Protein AF-A0A7S0L140-F1 (afdb_monomer)

Organism: NCBI:txid221442

InterPro domains:
  IPR029044 Nucleotide-diphospho-sugar transferases [G3DSA:3.90.550.10] (44-143)
  IPR029044 Nucleotide-diphospho-sugar transferases [SSF53448] (50-143)

Radius of gyration: 15.19 Å; Cα contacts (8 Å, |Δi|>4): 231; chains: 1; bounding box: 34×35×46 Å

Solvent-accessible surface area (backbone atoms only — not comparable to full-atom values): 8045 Å² total; per-residue (Å²): 80,46,64,56,42,53,58,40,43,70,76,42,58,77,70,26,46,54,49,62,82,42,80,97,47,76,72,48,50,39,33,43,34,31,62,52,58,82,50,71,84,62,73,102,66,67,60,46,58,67,52,48,51,51,23,39,41,53,30,27,46,55,45,62,77,71,52,62,88,61,50,42,39,37,36,26,29,30,54,94,62,84,74,57,72,70,55,53,51,54,38,41,74,30,58,34,44,67,27,34,20,34,69,55,78,59,55,80,89,67,44,60,96,52,74,82,51,62,57,56,46,38,56,54,23,63,73,32,55,61,56,32,82,42,76,46,82,45,64,32,86,48,125

Mean predicted aligned error: 6.0 Å

Secondary structure (DSSP, 8-state):
-HHHHHHHHHTS-GGG--B---TTPPP-SEEEEEEE------SS----HHHHHHHHHHHHHHHHHHS-TTSEEEEEEETT----HHHHHHHHHTT-EEEEE------TTTS-SSGGGHHHHHHHGGGG-TTSSEEEE--TT--

Sequence (143 aa):
WCERVAEARRRVPAGLRVSVPCEGLGPSDVAVVAVLTEALQRSRISSTLSDYVRGAMALGGSLQLHLPSHVHRLLLLRDGLEIAPNERLRLTTVGWRLGTAPDIRLKRHL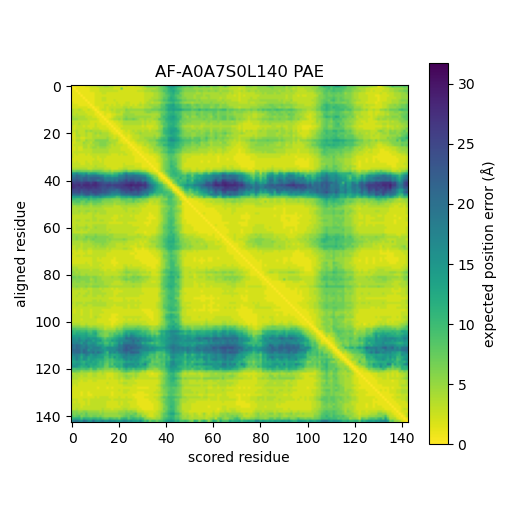VPRFPRFRNTFCKLAVQGLVEYARVLLMDADTI

Structure (mmCIF, N/CA/C/O backbone):
data_AF-A0A7S0L140-F1
#
_entry.id   AF-A0A7S0L140-F1
#
loop_
_atom_site.group_PDB
_atom_site.id
_atom_site.type_symbol
_atom_site.label_atom_id
_atom_site.label_alt_id
_atom_site.label_comp_id
_atom_site.label_asym_id
_atom_site.label_entity_id
_atom_site.label_seq_id
_atom_site.pdbx_PDB_ins_code
_atom_site.Cartn_x
_atom_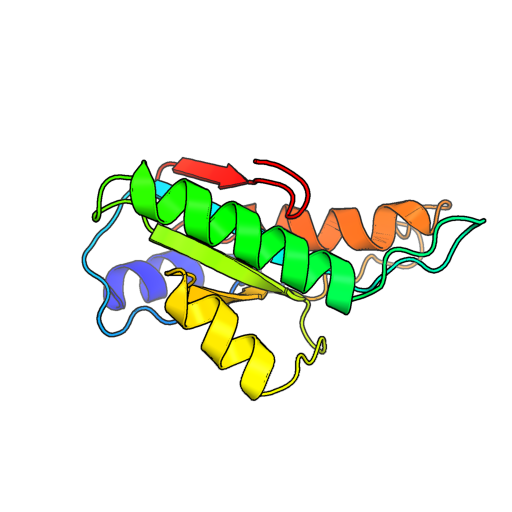site.Cartn_y
_atom_site.Cartn_z
_atom_site.occupancy
_atom_site.B_iso_or_equiv
_atom_site.auth_seq_id
_atom_site.auth_comp_id
_atom_site.auth_asym_id
_atom_site.auth_atom_id
_atom_site.pdbx_PDB_model_num
ATOM 1 N N . TRP A 1 1 ? 1.623 -1.537 18.976 1.00 89.75 1 TRP A N 1
ATOM 2 C CA . TRP A 1 1 ? 1.518 -1.890 17.542 1.00 89.75 1 TRP A CA 1
ATOM 3 C C . TRP A 1 1 ? 2.891 -2.088 16.909 1.00 89.75 1 TRP A C 1
ATOM 5 O O . TRP A 1 1 ? 3.152 -3.189 16.447 1.00 89.75 1 TRP A O 1
ATOM 15 N N . CYS A 1 2 ? 3.788 -1.096 16.948 1.00 92.69 2 CYS A N 1
ATOM 16 C CA . CYS A 1 2 ? 5.140 -1.206 16.380 1.00 92.69 2 CYS A CA 1
ATOM 17 C C . CYS A 1 2 ? 5.925 -2.464 16.777 1.00 92.69 2 CYS A C 1
ATOM 19 O O . CYS A 1 2 ? 6.535 -3.087 15.917 1.00 92.69 2 CYS A O 1
ATOM 21 N N . GLU A 1 3 ? 5.863 -2.888 18.040 1.00 92.50 3 GLU A N 1
ATOM 22 C CA . GLU A 1 3 ? 6.517 -4.127 18.489 1.00 92.50 3 GLU A CA 1
ATOM 23 C C . GLU A 1 3 ? 5.969 -5.377 17.784 1.00 92.50 3 GLU A C 1
ATOM 25 O O . GLU A 1 3 ? 6.752 -6.185 17.290 1.00 92.50 3 GLU A O 1
ATOM 30 N N . ARG A 1 4 ? 4.638 -5.497 17.639 1.00 91.25 4 ARG A N 1
ATOM 31 C CA . ARG A 1 4 ? 3.981 -6.572 16.868 1.00 91.25 4 ARG A CA 1
ATOM 32 C C . ARG A 1 4 ? 4.440 -6.556 15.414 1.00 91.25 4 ARG A C 1
ATOM 34 O O . ARG A 1 4 ? 4.764 -7.607 14.872 1.00 91.25 4 ARG A O 1
ATOM 41 N N . VAL A 1 5 ? 4.494 -5.376 14.793 1.00 92.19 5 VAL A N 1
ATOM 42 C CA . VAL A 1 5 ? 4.979 -5.221 13.411 1.00 92.19 5 VAL A CA 1
ATOM 43 C C . VAL A 1 5 ? 6.431 -5.684 13.298 1.00 92.19 5 VAL A C 1
ATOM 45 O O . VAL A 1 5 ? 6.758 -6.485 12.424 1.00 92.19 5 VAL A O 1
ATOM 48 N N . ALA A 1 6 ? 7.299 -5.218 14.198 1.00 91.06 6 ALA A N 1
ATOM 49 C CA . ALA A 1 6 ? 8.710 -5.580 14.215 1.00 91.06 6 ALA A CA 1
ATOM 50 C C . ALA A 1 6 ? 8.898 -7.090 14.411 1.00 91.06 6 ALA A C 1
ATOM 52 O O . ALA A 1 6 ? 9.657 -7.721 13.675 1.00 91.06 6 ALA A O 1
ATOM 53 N N . GLU A 1 7 ? 8.182 -7.698 15.358 1.00 92.31 7 GLU A N 1
ATOM 54 C CA . GLU A 1 7 ? 8.256 -9.135 15.593 1.00 92.31 7 GLU A CA 1
ATOM 55 C C . GLU A 1 7 ? 7.771 -9.946 14.392 1.00 92.31 7 GLU A C 1
ATOM 57 O O . GLU A 1 7 ? 8.481 -10.854 13.949 1.00 92.31 7 GLU A O 1
ATOM 62 N N . ALA A 1 8 ? 6.600 -9.610 13.851 1.00 91.12 8 ALA A N 1
ATOM 63 C CA . ALA A 1 8 ? 6.006 -10.336 12.740 1.00 91.12 8 ALA A CA 1
ATOM 64 C C . ALA A 1 8 ? 6.917 -10.267 11.499 1.00 91.12 8 ALA A C 1
ATOM 66 O O . ALA A 1 8 ? 7.241 -11.292 10.895 1.00 91.12 8 ALA A O 1
ATOM 67 N N . ARG A 1 9 ? 7.452 -9.079 11.185 1.00 88.06 9 ARG A N 1
ATOM 68 C CA . ARG A 1 9 ? 8.320 -8.865 10.017 1.00 88.06 9 ARG A CA 1
ATOM 69 C C . ARG A 1 9 ? 9.726 -9.455 10.154 1.00 88.06 9 ARG A C 1
ATOM 71 O O . ARG A 1 9 ? 10.345 -9.746 9.130 1.00 88.06 9 ARG A O 1
ATOM 78 N N . ARG A 1 10 ? 10.235 -9.718 11.370 1.00 88.31 10 ARG A N 1
ATOM 79 C CA . ARG A 1 10 ? 11.521 -10.436 11.562 1.00 88.31 10 ARG A CA 1
ATOM 80 C C . ARG A 1 10 ? 11.514 -11.828 10.928 1.00 88.31 10 ARG A C 1
ATOM 82 O O . ARG A 1 10 ? 12.559 -12.297 10.484 1.00 88.31 10 ARG A O 1
ATOM 89 N N . ARG A 1 11 ? 10.343 -12.467 10.864 1.00 87.88 11 ARG A N 1
ATOM 90 C CA . ARG A 1 11 ? 10.161 -13.820 10.318 1.00 87.88 11 ARG A CA 1
ATOM 91 C C . ARG A 1 11 ? 9.950 -13.825 8.796 1.00 87.88 11 ARG A C 1
ATOM 93 O O . ARG A 1 11 ? 9.926 -14.892 8.190 1.00 87.88 11 ARG A O 1
ATOM 100 N N . VAL A 1 12 ? 9.823 -12.651 8.169 1.00 89.75 12 VAL A N 1
ATOM 101 C CA . VAL A 1 12 ? 9.563 -12.513 6.730 1.00 89.75 12 VAL A CA 1
ATOM 102 C C . VAL A 1 12 ? 10.879 -12.566 5.937 1.00 89.75 12 VAL A C 1
ATOM 104 O O . VAL A 1 12 ? 11.828 -11.831 6.261 1.00 89.75 12 VAL A O 1
ATOM 107 N N . PRO A 1 13 ? 10.958 -13.392 4.872 1.00 87.50 13 PRO A N 1
ATOM 108 C CA . PRO A 1 13 ? 12.104 -13.418 3.967 1.00 87.50 13 PRO A CA 1
ATOM 109 C C . PRO A 1 13 ? 12.411 -12.031 3.399 1.00 87.50 13 PRO A C 1
ATOM 111 O O . PRO A 1 13 ? 11.497 -11.280 3.069 1.00 87.50 13 PRO A O 1
ATOM 114 N N . ALA A 1 14 ? 13.694 -11.700 3.222 1.00 82.62 14 ALA A N 1
ATOM 115 C CA . ALA A 1 14 ? 14.123 -10.364 2.790 1.00 82.62 14 ALA A CA 1
ATOM 116 C C . ALA A 1 14 ? 13.409 -9.865 1.518 1.00 82.62 14 ALA A C 1
ATOM 118 O O . ALA A 1 14 ? 13.019 -8.704 1.457 1.00 82.62 14 ALA A O 1
ATOM 119 N N . GLY A 1 15 ? 13.160 -10.754 0.549 1.00 82.38 15 GLY A N 1
ATOM 120 C CA . GLY A 1 15 ? 12.474 -10.423 -0.707 1.00 82.38 15 GLY A CA 1
ATOM 121 C C . GLY A 1 15 ? 10.987 -10.068 -0.579 1.00 82.38 15 GLY A C 1
ATOM 122 O O . GLY A 1 15 ? 10.395 -9.648 -1.563 1.00 82.38 15 GLY A O 1
ATOM 123 N N . LEU A 1 16 ? 10.384 -10.226 0.602 1.00 87.38 16 LEU A N 1
ATOM 124 C CA . LEU A 1 16 ? 8.990 -9.866 0.887 1.00 87.38 16 LEU A CA 1
ATOM 125 C C . LEU A 1 16 ? 8.872 -8.786 1.971 1.00 87.38 16 LEU A C 1
ATOM 127 O O . LEU A 1 16 ? 7.767 -8.438 2.367 1.00 87.38 16 LEU A O 1
ATOM 131 N N . ARG A 1 17 ? 9.985 -8.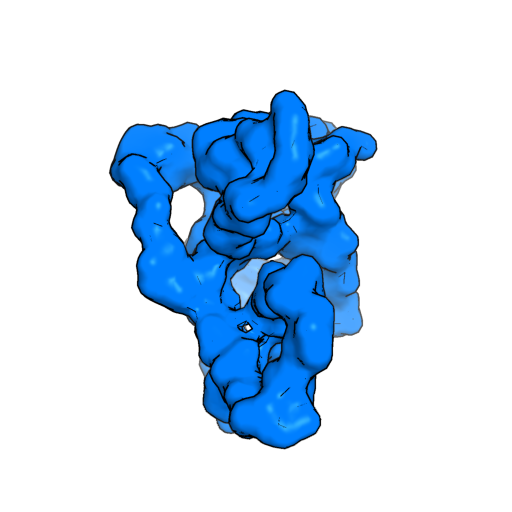248 2.485 1.00 89.94 17 ARG A N 1
ATOM 132 C CA . ARG A 1 17 ? 9.940 -7.274 3.581 1.00 89.94 17 ARG A CA 1
ATOM 133 C C . ARG A 1 17 ? 9.389 -5.939 3.106 1.00 89.94 17 ARG A C 1
ATOM 135 O O . ARG A 1 17 ? 10.077 -5.181 2.431 1.00 89.94 17 ARG A O 1
ATOM 142 N N . VAL A 1 18 ? 8.165 -5.647 3.521 1.00 91.50 18 VAL A N 1
ATOM 143 C CA . VAL A 1 18 ? 7.522 -4.349 3.335 1.00 91.50 18 VAL A CA 1
ATOM 144 C C . VAL A 1 18 ? 7.924 -3.403 4.470 1.00 91.50 18 VAL A C 1
ATOM 146 O O . VAL A 1 18 ? 7.983 -3.799 5.636 1.00 91.50 18 VAL A O 1
ATOM 149 N N . SER A 1 19 ? 8.180 -2.141 4.129 1.00 91.38 19 SER A N 1
ATOM 150 C CA . SER A 1 19 ? 8.421 -1.064 5.091 1.00 91.38 19 SER A CA 1
ATOM 151 C C . SER A 1 19 ? 7.223 -0.124 5.116 1.00 91.38 19 SER A C 1
ATOM 153 O O . SER A 1 19 ? 6.911 0.505 4.118 1.00 91.38 19 SER A O 1
ATOM 155 N N . VAL A 1 20 ? 6.525 -0.030 6.240 1.00 89.69 20 VAL A N 1
ATOM 156 C CA . VAL A 1 20 ? 5.389 0.886 6.452 1.00 89.69 20 VAL A CA 1
ATOM 157 C C . VAL A 1 20 ? 5.529 1.427 7.872 1.00 89.69 20 VAL A C 1
ATOM 159 O O . VAL A 1 20 ? 5.838 0.614 8.755 1.00 89.69 20 VAL A O 1
ATOM 162 N N . PRO A 1 21 ? 5.302 2.735 8.100 1.00 87.56 21 PRO A N 1
ATOM 163 C CA . PRO A 1 21 ? 5.350 3.326 9.431 1.00 87.56 21 PRO A CA 1
ATOM 164 C C . PRO A 1 21 ? 4.302 2.683 10.338 1.00 87.56 21 PRO A C 1
ATOM 166 O O . PRO A 1 21 ? 3.162 2.450 9.934 1.00 87.56 21 PRO A O 1
ATOM 169 N N . CYS A 1 22 ? 4.699 2.388 11.567 1.00 90.44 22 CYS A N 1
ATOM 170 C CA . CYS A 1 22 ? 3.813 1.850 12.597 1.00 90.44 22 CYS A CA 1
ATOM 171 C C . CYS A 1 22 ? 3.497 2.905 13.669 1.00 90.44 22 CYS A C 1
ATOM 173 O O . CYS A 1 22 ? 2.570 2.735 14.461 1.00 90.44 22 CYS A O 1
ATOM 175 N N . GLU A 1 23 ? 4.264 3.991 13.703 1.00 89.31 23 GLU A N 1
ATOM 176 C CA . GLU A 1 23 ? 4.142 5.089 14.643 1.00 89.31 23 GLU A CA 1
ATOM 177 C C . GLU A 1 23 ? 2.817 5.826 14.428 1.00 89.31 23 GLU A C 1
ATOM 179 O O . GLU A 1 23 ? 2.412 6.118 13.301 1.00 89.31 23 GLU A O 1
ATOM 184 N N . GLY A 1 24 ? 2.110 6.111 15.522 1.00 84.75 24 GLY A N 1
ATOM 185 C CA . GLY A 1 24 ? 0.802 6.768 15.466 1.00 84.75 24 GLY A CA 1
ATOM 186 C C . GLY A 1 24 ? -0.333 5.898 14.909 1.00 84.75 24 GLY A C 1
ATOM 187 O O . GLY A 1 24 ? -1.433 6.410 14.711 1.00 84.75 24 GLY A O 1
ATOM 188 N N . LEU A 1 25 ? -0.098 4.601 14.667 1.00 87.31 25 LEU A N 1
ATOM 189 C CA . LEU A 1 25 ? -1.145 3.641 14.317 1.00 87.31 25 LEU A CA 1
ATOM 190 C C . LEU A 1 25 ? -1.575 2.823 15.537 1.00 87.31 25 LEU A C 1
ATOM 192 O O . LEU A 1 25 ? -0.750 2.284 16.283 1.00 87.31 25 LEU A O 1
ATOM 196 N N . GLY A 1 26 ? -2.892 2.703 15.706 1.00 90.56 26 GLY A N 1
ATOM 197 C CA . GLY A 1 26 ? -3.480 1.727 16.613 1.00 90.56 26 GLY A CA 1
ATOM 198 C C . GLY A 1 26 ? -3.273 0.295 16.100 1.00 90.56 26 GLY A C 1
ATOM 199 O O . GLY A 1 26 ? -2.907 0.091 14.942 1.00 90.56 26 GLY A O 1
ATOM 200 N N . PRO A 1 27 ? -3.476 -0.725 16.946 1.00 92.56 27 PRO A N 1
ATOM 201 C CA . PRO A 1 27 ? -3.509 -2.103 16.483 1.00 92.56 27 PRO A CA 1
ATOM 202 C C . PRO A 1 27 ? -4.619 -2.327 15.452 1.00 92.56 27 PRO A C 1
ATOM 204 O O . PRO A 1 27 ? -5.733 -1.836 15.623 1.00 92.56 27 PRO A O 1
ATOM 207 N N . SER A 1 28 ? -4.321 -3.111 14.418 1.00 94.44 28 SER A N 1
ATOM 208 C CA . SER A 1 28 ? -5.311 -3.555 13.441 1.00 94.44 28 SER A CA 1
ATOM 209 C C . SER A 1 28 ? -4.995 -4.958 12.944 1.00 94.44 28 SER A C 1
ATOM 211 O O . SER A 1 28 ? -3.834 -5.322 12.765 1.00 94.44 28 SER A O 1
ATOM 213 N N . ASP A 1 29 ? -6.040 -5.738 12.690 1.00 95.00 29 ASP A N 1
ATOM 214 C CA . ASP A 1 29 ? -5.923 -7.067 12.094 1.00 95.00 29 ASP A CA 1
ATOM 215 C C . ASP A 1 29 ? -6.194 -7.059 10.584 1.00 95.00 29 ASP A C 1
ATOM 217 O O . ASP A 1 29 ? -5.994 -8.083 9.929 1.00 95.00 29 ASP A O 1
ATOM 221 N N . VAL A 1 30 ? -6.630 -5.925 10.019 1.00 96.31 30 VAL A N 1
ATOM 222 C CA . VAL A 1 30 ? -7.033 -5.821 8.612 1.00 96.31 30 VAL A CA 1
ATOM 223 C C . VAL A 1 30 ? -6.417 -4.596 7.944 1.00 96.31 30 VAL A C 1
ATOM 225 O O . VAL A 1 30 ? -6.474 -3.485 8.472 1.00 96.31 30 VAL A O 1
ATOM 228 N N . ALA A 1 31 ? -5.887 -4.790 6.738 1.00 96.50 31 ALA A N 1
ATOM 229 C CA . ALA A 1 31 ? -5.438 -3.699 5.883 1.00 96.50 31 ALA A CA 1
ATOM 230 C C . ALA A 1 31 ? -6.054 -3.772 4.482 1.00 96.50 31 ALA A C 1
ATOM 232 O O . ALA A 1 31 ? -6.172 -4.848 3.896 1.00 96.50 31 ALA A O 1
ATOM 233 N N . VAL A 1 32 ? -6.380 -2.606 3.929 1.00 96.50 32 VAL A N 1
ATOM 234 C CA . VAL A 1 32 ? -6.565 -2.405 2.490 1.00 96.50 32 VAL A CA 1
ATOM 235 C C . VAL A 1 32 ? -5.276 -1.826 1.935 1.00 96.50 32 VAL A C 1
ATOM 23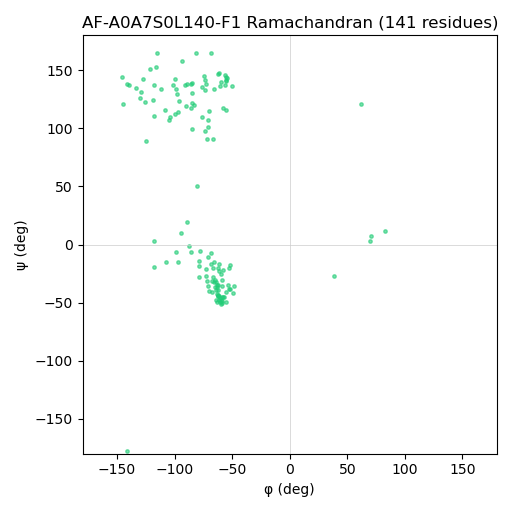7 O O . VAL A 1 32 ? -4.727 -0.867 2.481 1.00 96.50 32 VAL A O 1
ATOM 240 N N . VAL A 1 33 ? -4.775 -2.429 0.866 1.00 96.00 33 VAL A N 1
ATOM 241 C CA . VAL A 1 33 ? -3.453 -2.144 0.324 1.00 96.00 33 VAL A CA 1
ATOM 242 C C . VAL A 1 33 ? -3.567 -1.877 -1.161 1.00 96.00 33 VAL A C 1
ATOM 244 O O . VAL A 1 33 ? -4.145 -2.674 -1.889 1.00 96.00 33 VAL A O 1
ATOM 247 N N . ALA A 1 34 ? -2.961 -0.788 -1.612 1.00 94.12 34 ALA A N 1
ATOM 248 C CA . ALA A 1 34 ? -2.692 -0.539 -3.019 1.00 94.12 34 ALA A CA 1
ATOM 249 C C . ALA A 1 34 ? -1.178 -0.481 -3.244 1.00 94.12 34 ALA A C 1
ATOM 251 O O . ALA A 1 34 ? -0.413 -0.143 -2.337 1.00 94.12 34 ALA A O 1
ATOM 252 N N . VAL A 1 35 ? -0.729 -0.822 -4.452 1.00 91.25 35 VAL A N 1
ATOM 253 C CA . VAL A 1 35 ? 0.700 -0.834 -4.799 1.00 91.25 35 VAL A CA 1
ATOM 254 C C . VAL A 1 35 ? 0.941 0.011 -6.041 1.00 91.25 35 VAL A C 1
ATOM 256 O O . VAL A 1 35 ? 0.379 -0.261 -7.102 1.00 91.25 35 VAL A O 1
ATOM 259 N N . LEU A 1 36 ? 1.811 1.011 -5.914 1.00 88.06 36 LEU A N 1
ATOM 260 C CA . LEU A 1 36 ? 2.307 1.808 -7.026 1.00 88.06 36 LEU A CA 1
ATOM 261 C C . LEU A 1 36 ? 3.565 1.159 -7.597 1.00 88.06 36 LEU A C 1
ATOM 263 O O . LEU A 1 36 ? 4.587 1.009 -6.921 1.00 88.06 36 LEU A O 1
ATOM 267 N N . THR A 1 37 ? 3.486 0.791 -8.869 1.00 79.69 37 THR A N 1
ATOM 268 C CA . THR A 1 37 ? 4.607 0.265 -9.649 1.00 79.69 37 THR A CA 1
ATOM 269 C C . THR A 1 37 ? 4.955 1.230 -10.775 1.00 79.69 37 THR A C 1
ATOM 271 O O . THR A 1 37 ? 4.155 2.097 -11.120 1.00 79.69 37 THR A O 1
ATOM 274 N N . GLU A 1 38 ? 6.125 1.068 -11.393 1.00 69.81 38 GLU A N 1
ATOM 275 C CA . GLU A 1 38 ? 6.440 1.817 -12.612 1.00 69.81 38 GLU A CA 1
ATOM 276 C C . GLU A 1 38 ? 5.376 1.590 -13.690 1.00 69.81 38 GLU A C 1
ATOM 278 O O . GLU A 1 38 ? 4.901 0.472 -13.904 1.00 69.81 38 GLU A O 1
ATOM 283 N N . ALA A 1 39 ? 5.037 2.657 -14.406 1.00 58.00 39 ALA A N 1
ATOM 284 C CA . ALA A 1 39 ? 4.261 2.573 -15.627 1.00 58.00 39 ALA A CA 1
ATOM 285 C C . ALA A 1 39 ? 4.984 1.674 -16.644 1.00 58.00 39 ALA A C 1
ATOM 287 O O . ALA A 1 39 ? 6.081 1.996 -17.105 1.00 58.00 39 ALA A O 1
ATOM 288 N N . LEU A 1 40 ? 4.373 0.552 -17.031 1.00 52.03 40 LEU A N 1
ATOM 289 C CA . LEU A 1 40 ? 4.826 -0.185 -18.206 1.00 52.03 40 LEU A CA 1
ATOM 290 C C . LEU A 1 40 ? 4.457 0.644 -19.440 1.00 52.03 40 LEU A C 1
ATOM 292 O O . LEU A 1 40 ? 3.308 0.636 -19.873 1.00 52.03 40 LEU A O 1
ATOM 296 N N . GLN A 1 41 ? 5.421 1.355 -20.027 1.00 45.28 41 GLN A N 1
ATOM 297 C CA . GLN A 1 41 ? 5.219 1.984 -21.332 1.00 45.28 41 GLN A CA 1
ATOM 298 C C . GLN A 1 41 ? 5.062 0.902 -22.409 1.00 45.28 41 GLN A C 1
ATOM 300 O O . GLN A 1 41 ? 6.055 0.466 -22.991 1.00 45.28 41 GLN A O 1
ATOM 305 N N . ARG A 1 42 ? 3.832 0.448 -22.693 1.00 46.00 42 ARG A N 1
ATOM 306 C CA . ARG A 1 42 ? 3.531 -0.336 -23.903 1.00 46.00 42 ARG A CA 1
ATOM 307 C C . ARG A 1 42 ? 2.138 -0.038 -24.472 1.00 46.00 42 ARG A C 1
ATOM 309 O O . ARG A 1 42 ? 1.134 -0.304 -23.829 1.00 46.00 42 ARG A O 1
ATOM 316 N N . SER A 1 43 ? 2.153 0.413 -25.735 1.00 40.50 43 SER A N 1
ATOM 317 C CA . SER A 1 43 ? 1.065 0.560 -26.728 1.00 40.50 43 SER A CA 1
ATOM 318 C C . SER A 1 43 ? -0.094 1.516 -26.409 1.00 40.50 43 SER A C 1
ATOM 320 O O . SER A 1 43 ? -0.803 1.275 -25.451 1.00 40.50 43 SER A O 1
ATOM 322 N N . ARG A 1 44 ? -0.297 2.528 -27.286 1.00 43.56 44 ARG A N 1
ATOM 323 C CA . ARG A 1 44 ? -1.383 3.543 -27.469 1.00 43.56 44 ARG A CA 1
ATOM 324 C C . ARG A 1 44 ? -2.067 4.194 -26.246 1.00 43.56 44 ARG A C 1
ATOM 326 O O . ARG A 1 44 ? -2.490 5.335 -26.376 1.00 43.56 44 ARG A O 1
ATOM 333 N N . ILE A 1 45 ? -2.137 3.546 -25.090 1.00 47.47 45 ILE A N 1
ATOM 334 C CA . ILE A 1 45 ? -2.644 4.045 -23.811 1.00 47.47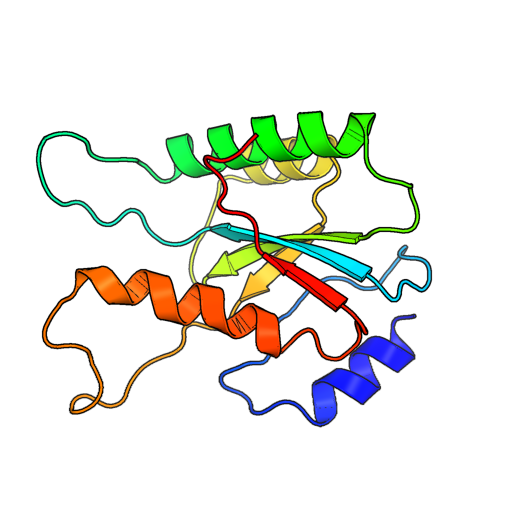 45 ILE A CA 1
ATOM 335 C C . ILE A 1 45 ? -1.514 3.848 -22.793 1.00 47.47 45 ILE A C 1
ATOM 337 O O . ILE A 1 45 ? -1.353 2.793 -22.189 1.00 47.47 45 ILE A O 1
ATOM 341 N N . SER A 1 46 ? -0.654 4.856 -22.671 1.00 51.91 46 SER A N 1
ATOM 342 C CA . SER A 1 46 ? 0.413 4.889 -21.670 1.00 51.91 46 SER A CA 1
ATOM 343 C C . SER A 1 46 ? -0.165 5.428 -20.361 1.00 51.91 46 SER A C 1
ATOM 345 O O . SER A 1 46 ? -0.281 6.641 -20.221 1.00 51.91 46 SER A O 1
ATOM 347 N N . SER A 1 47 ? -0.501 4.562 -19.402 1.00 58.12 47 SER A N 1
ATOM 348 C CA . SER A 1 47 ? -0.797 4.996 -18.028 1.00 58.12 47 SER A CA 1
ATOM 349 C C . SER A 1 47 ? 0.497 5.469 -17.370 1.00 58.12 47 SER A C 1
ATOM 351 O O . SER A 1 47 ? 1.415 4.670 -17.193 1.00 58.12 47 SER A O 1
ATOM 353 N N . THR A 1 48 ? 0.595 6.748 -17.036 1.00 73.06 48 THR A N 1
ATOM 354 C CA . THR A 1 48 ? 1.758 7.345 -16.371 1.00 73.06 48 THR A CA 1
ATOM 355 C C . THR A 1 48 ? 1.723 7.096 -14.862 1.00 73.06 48 THR A C 1
ATOM 357 O O . THR A 1 48 ? 0.682 6.767 -14.297 1.00 73.06 48 THR A O 1
ATOM 360 N N . LEU A 1 49 ? 2.850 7.295 -14.169 1.00 79.12 49 LEU A N 1
ATOM 361 C CA . LEU A 1 49 ? 2.873 7.306 -12.698 1.00 79.12 49 LEU A CA 1
ATOM 362 C C . LEU A 1 49 ? 1.852 8.307 -12.122 1.00 79.12 49 LEU A C 1
ATOM 364 O O . LEU A 1 49 ? 1.206 8.014 -11.121 1.00 79.12 49 LEU A O 1
ATOM 368 N N . SER A 1 50 ? 1.647 9.442 -12.799 1.00 83.06 50 SER A N 1
ATOM 369 C CA . SER A 1 50 ? 0.649 10.445 -12.413 1.00 83.06 50 SER A CA 1
ATOM 370 C C . SER A 1 50 ? -0.784 9.903 -12.478 1.00 83.06 50 SER A C 1
ATOM 372 O O . SER A 1 50 ? -1.598 10.210 -11.606 1.00 83.06 50 SER A O 1
ATOM 374 N N . ASP A 1 51 ? -1.093 9.045 -13.456 1.00 83.31 51 ASP A N 1
ATOM 375 C CA . ASP A 1 51 ? -2.410 8.407 -13.563 1.00 83.31 51 ASP A CA 1
ATOM 376 C C . ASP A 1 51 ? -2.644 7.421 -12.414 1.00 83.31 51 ASP A C 1
ATOM 378 O O . ASP A 1 51 ? -3.710 7.434 -11.801 1.00 83.31 51 ASP A O 1
ATOM 382 N N . TYR A 1 52 ? -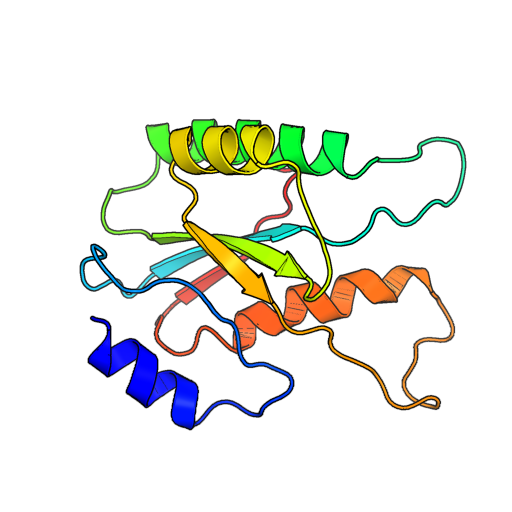1.625 6.640 -12.041 1.00 85.19 52 TYR A N 1
ATOM 383 C CA . TYR A 1 52 ? -1.695 5.763 -10.869 1.00 85.19 52 TYR A CA 1
ATOM 384 C C . TYR A 1 52 ? -1.839 6.544 -9.557 1.00 85.19 52 TYR A C 1
ATOM 386 O O . TYR A 1 52 ? -2.603 6.134 -8.683 1.00 85.19 52 TYR A O 1
ATOM 394 N N . VAL A 1 53 ? -1.154 7.684 -9.414 1.00 90.12 53 VAL A N 1
ATOM 395 C CA . VAL A 1 53 ? -1.336 8.583 -8.262 1.00 90.12 53 VAL A CA 1
ATOM 396 C C . VAL A 1 53 ? -2.767 9.119 -8.229 1.00 90.12 53 VAL A C 1
ATOM 398 O O . VAL A 1 53 ? -3.386 9.129 -7.168 1.00 90.12 53 VAL A O 1
ATOM 401 N N . ARG A 1 54 ? -3.331 9.524 -9.373 1.00 91.00 54 ARG A N 1
ATOM 402 C CA . ARG A 1 54 ? -4.722 9.995 -9.457 1.00 91.00 54 ARG A CA 1
ATOM 403 C C . ARG A 1 54 ? -5.721 8.900 -9.086 1.00 91.00 54 ARG A C 1
ATOM 405 O O . ARG A 1 54 ? -6.654 9.180 -8.337 1.00 91.00 54 ARG A O 1
ATOM 412 N N . GLY A 1 55 ? -5.507 7.679 -9.565 1.00 91.56 55 GLY A N 1
ATOM 413 C CA . GLY A 1 55 ? -6.307 6.521 -9.181 1.00 91.56 55 GLY A CA 1
ATOM 414 C C . GLY A 1 55 ? -6.239 6.263 -7.675 1.00 91.56 55 GLY A C 1
ATOM 415 O O . GLY A 1 55 ? -7.264 6.254 -6.998 1.00 91.56 55 GLY A O 1
ATOM 416 N N . ALA A 1 56 ? -5.029 6.201 -7.109 1.00 93.69 56 ALA A N 1
ATOM 417 C CA . ALA A 1 56 ? -4.841 6.029 -5.671 1.00 93.69 56 ALA A CA 1
ATOM 418 C C . ALA A 1 56 ? -5.498 7.158 -4.857 1.00 93.69 56 ALA A C 1
ATOM 420 O O . ALA A 1 56 ? -6.055 6.897 -3.794 1.00 93.69 56 ALA A O 1
ATOM 421 N N . MET A 1 57 ? -5.489 8.401 -5.347 1.00 95.19 57 MET A N 1
ATOM 422 C CA . MET A 1 57 ? -6.219 9.509 -4.722 1.00 95.19 57 MET A CA 1
ATOM 423 C C . MET A 1 57 ? -7.732 9.263 -4.695 1.00 95.19 57 MET A C 1
ATOM 425 O O . MET A 1 57 ? -8.354 9.441 -3.648 1.00 95.19 57 MET A O 1
ATOM 429 N N . ALA A 1 58 ? -8.315 8.851 -5.824 1.00 94.69 58 ALA A N 1
ATOM 430 C CA . ALA A 1 58 ? -9.745 8.569 -5.934 1.00 94.69 58 ALA A CA 1
ATOM 431 C C . ALA A 1 58 ? -10.160 7.388 -5.043 1.00 94.69 58 ALA A C 1
ATOM 433 O O . ALA A 1 58 ? -11.090 7.518 -4.246 1.00 94.69 58 ALA A O 1
ATOM 434 N N . LEU A 1 59 ? -9.412 6.282 -5.105 1.00 95.31 59 LEU A N 1
ATOM 435 C CA . LEU A 1 59 ? -9.623 5.113 -4.254 1.00 95.31 59 LEU A CA 1
ATOM 436 C C . LEU A 1 59 ? -9.492 5.481 -2.770 1.00 95.31 59 LEU A C 1
ATOM 438 O O . LEU A 1 59 ? -10.365 5.152 -1.976 1.00 95.31 59 LEU A O 1
ATOM 442 N N . GLY A 1 60 ? -8.442 6.213 -2.389 1.00 94.88 60 GLY A N 1
ATOM 443 C CA . GLY A 1 60 ? -8.235 6.659 -1.009 1.00 94.88 60 GLY A CA 1
ATOM 444 C C . GLY A 1 60 ? -9.406 7.490 -0.481 1.00 94.88 60 GLY A C 1
ATOM 445 O O . GLY A 1 60 ? -9.901 7.220 0.611 1.00 94.88 60 GLY A O 1
ATOM 446 N N . GLY A 1 61 ? -9.906 8.434 -1.287 1.00 94.62 61 GLY A N 1
ATOM 447 C CA . GLY A 1 61 ? -11.083 9.237 -0.950 1.00 94.62 61 GLY A CA 1
ATOM 448 C C . GLY A 1 61 ? -12.355 8.397 -0.793 1.00 94.62 61 GLY A C 1
ATOM 449 O O . GLY A 1 61 ? -13.072 8.561 0.192 1.00 94.62 61 GLY A O 1
ATOM 450 N N . SER A 1 62 ? -12.600 7.450 -1.707 1.00 94.56 62 SER A N 1
ATOM 451 C CA . SER A 1 62 ? -13.725 6.502 -1.618 1.00 94.56 62 SER A CA 1
ATOM 452 C C . SER A 1 62 ? -13.650 5.671 -0.330 1.00 94.56 62 SER A C 1
ATOM 454 O O . SER A 1 62 ? -14.603 5.619 0.451 1.00 94.56 62 SER A O 1
ATOM 456 N N . LEU A 1 63 ? -12.481 5.095 -0.039 1.00 94.38 63 LEU A N 1
ATOM 457 C CA . LEU A 1 63 ? -12.246 4.295 1.160 1.00 94.38 63 LEU A CA 1
ATOM 458 C C . LEU A 1 63 ? -12.326 5.122 2.448 1.00 94.38 63 LEU A C 1
ATOM 460 O O . LEU A 1 63 ? -12.722 4.594 3.483 1.00 94.38 63 LEU A O 1
ATOM 464 N N . GLN A 1 64 ? -11.951 6.401 2.430 1.00 91.88 64 GLN A N 1
ATOM 465 C CA . GLN A 1 64 ? -12.039 7.272 3.604 1.00 91.88 64 GLN A CA 1
ATOM 466 C C . GLN A 1 64 ? -13.486 7.486 4.062 1.00 91.88 64 GLN A C 1
ATOM 468 O O . GLN A 1 64 ? -13.720 7.611 5.262 1.00 91.88 64 GLN A O 1
ATOM 473 N N . LEU A 1 65 ? -14.435 7.496 3.125 1.00 90.44 65 LEU A N 1
ATOM 474 C CA . LEU A 1 65 ? -15.858 7.672 3.413 1.00 90.44 65 LEU A CA 1
ATOM 475 C C . LEU A 1 65 ? -16.527 6.391 3.932 1.00 90.44 65 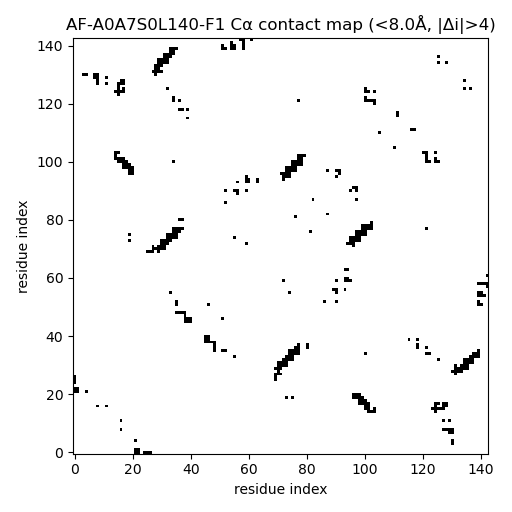LEU A C 1
ATOM 477 O O . LEU A 1 65 ? -17.493 6.479 4.685 1.00 90.44 65 LEU A O 1
ATOM 481 N N . HIS A 1 66 ? -16.020 5.215 3.545 1.00 91.88 66 HIS A N 1
ATOM 482 C CA . HIS A 1 66 ? -16.725 3.943 3.746 1.00 91.88 66 HIS A CA 1
ATOM 483 C C . HIS A 1 66 ? -15.997 2.938 4.648 1.00 91.88 66 HIS A C 1
ATOM 485 O O . HIS A 1 66 ? -16.633 2.020 5.166 1.00 91.88 66 HIS A O 1
ATOM 491 N N . LEU A 1 67 ? -14.681 3.072 4.856 1.00 92.19 67 LEU A N 1
ATOM 492 C CA . LEU A 1 67 ? -13.944 2.153 5.722 1.00 92.19 67 LEU A CA 1
ATOM 493 C C . LEU A 1 67 ? -13.994 2.577 7.194 1.00 92.19 67 LEU A C 1
ATOM 495 O O . LEU A 1 67 ? -13.747 3.743 7.515 1.00 92.19 67 LEU A O 1
ATOM 499 N N . PRO A 1 68 ? -14.171 1.612 8.113 1.00 91.94 68 PRO A N 1
ATOM 500 C CA . PRO A 1 68 ? -13.952 1.837 9.533 1.00 91.94 68 PRO A CA 1
ATOM 501 C C . PRO A 1 68 ? -12.534 2.345 9.827 1.00 91.94 68 PRO A C 1
ATOM 503 O O . PRO A 1 68 ? -11.559 1.907 9.216 1.00 91.94 68 PRO A O 1
ATOM 506 N N . SER A 1 69 ? -12.399 3.206 10.837 1.00 88.00 69 SER A N 1
ATOM 507 C CA . SER A 1 69 ? -11.121 3.826 11.228 1.00 88.00 69 SER A CA 1
ATOM 508 C C . SER A 1 69 ? -10.038 2.838 11.677 1.00 88.00 69 SER A C 1
ATOM 510 O O . SER A 1 69 ? -8.854 3.160 11.603 1.00 88.00 69 SER A O 1
ATOM 512 N N . HIS A 1 70 ? -10.427 1.642 12.126 1.00 90.12 70 HIS A N 1
ATOM 513 C CA . HIS A 1 70 ? -9.494 0.594 12.534 1.00 90.12 70 HIS A CA 1
ATOM 514 C C . HIS A 1 70 ? -8.880 -0.160 11.346 1.00 90.12 70 HIS A C 1
ATOM 516 O O . HIS A 1 70 ? -7.912 -0.888 11.538 1.00 90.12 70 HIS A O 1
ATOM 522 N N . VAL A 1 71 ? -9.414 -0.028 10.126 1.00 95.12 71 VAL A N 1
ATOM 523 C CA . VAL A 1 71 ? -8.839 -0.672 8.936 1.00 95.12 71 VAL A CA 1
ATOM 524 C C . VAL A 1 71 ? -7.702 0.194 8.410 1.00 95.12 71 VAL A C 1
ATOM 526 O O . VAL A 1 71 ? -7.898 1.352 8.036 1.00 95.12 71 VAL A O 1
ATOM 529 N N . HIS A 1 72 ? -6.494 -0.362 8.362 1.00 95.50 72 HIS A N 1
ATOM 530 C CA . HIS A 1 72 ? -5.348 0.378 7.846 1.00 95.50 72 HIS A CA 1
ATOM 531 C C . HIS A 1 72 ? -5.423 0.499 6.324 1.00 95.50 72 HIS A C 1
ATOM 533 O O . HIS A 1 72 ? -5.638 -0.482 5.620 1.00 95.50 72 HIS A O 1
ATOM 539 N N . ARG A 1 73 ? -5.205 1.710 5.809 1.00 95.50 73 ARG A N 1
ATOM 540 C CA . ARG A 1 73 ? -5.086 1.985 4.373 1.00 95.50 73 ARG A CA 1
ATOM 541 C C . ARG A 1 73 ? -3.621 2.190 4.036 1.00 95.50 73 ARG A C 1
ATOM 543 O O . ARG A 1 73 ? -3.034 3.193 4.444 1.00 95.50 73 ARG A O 1
ATOM 550 N N . LEU A 1 74 ? -3.023 1.248 3.320 1.00 96.12 74 LEU A N 1
ATOM 551 C CA . LEU A 1 74 ? -1.605 1.274 2.977 1.00 96.12 74 LEU A CA 1
ATOM 552 C C . LEU A 1 74 ? -1.422 1.496 1.479 1.00 96.12 74 LEU A C 1
ATOM 554 O O . LEU A 1 74 ? -2.049 0.826 0.664 1.00 96.12 74 LEU A O 1
ATOM 558 N N . LEU A 1 75 ? -0.517 2.397 1.122 1.00 95.44 75 LEU A N 1
ATOM 559 C CA . LEU A 1 75 ? -0.084 2.577 -0.256 1.00 95.44 75 LEU A CA 1
ATOM 560 C C . LEU A 1 75 ? 1.403 2.262 -0.337 1.00 95.44 75 LEU A C 1
ATOM 562 O O . LEU A 1 75 ? 2.230 2.989 0.214 1.00 95.44 75 LEU A O 1
ATOM 566 N N . LEU A 1 76 ? 1.739 1.158 -0.995 1.00 94.12 76 LEU A N 1
ATOM 567 C CA . LEU A 1 76 ? 3.113 0.691 -1.112 1.00 94.12 76 LEU A CA 1
ATOM 568 C C . LEU A 1 76 ? 3.714 1.165 -2.429 1.00 94.12 76 LEU A C 1
ATOM 570 O O . LEU A 1 76 ? 3.199 0.864 -3.500 1.00 94.12 76 LEU A O 1
AT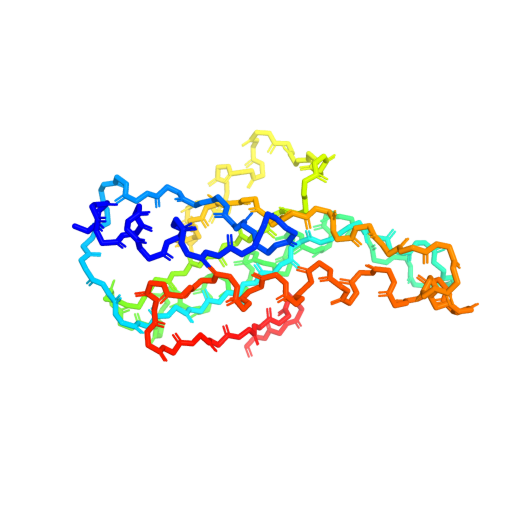OM 574 N N . LEU A 1 77 ? 4.829 1.872 -2.360 1.00 91.38 77 LEU A N 1
ATOM 575 C CA . LEU A 1 77 ? 5.633 2.219 -3.520 1.00 91.38 77 LEU A CA 1
ATOM 576 C C . LEU A 1 77 ? 6.671 1.130 -3.732 1.00 91.38 77 LEU A C 1
ATOM 578 O O . LEU A 1 77 ? 7.285 0.679 -2.768 1.00 91.38 77 LEU A O 1
ATOM 582 N N . ARG A 1 78 ? 6.905 0.701 -4.972 1.00 88.88 78 ARG A N 1
ATOM 583 C CA . ARG A 1 78 ? 8.068 -0.151 -5.245 1.00 88.88 78 ARG A CA 1
ATOM 584 C C . ARG A 1 78 ? 9.343 0.550 -4.764 1.00 88.88 78 ARG A C 1
ATOM 586 O O . ARG A 1 78 ? 9.505 1.749 -4.966 1.00 88.88 78 ARG A O 1
ATOM 593 N N . ASP A 1 79 ? 10.269 -0.207 -4.198 1.00 86.94 79 ASP A N 1
ATOM 594 C CA . ASP A 1 79 ? 11.613 0.267 -3.903 1.00 86.94 79 ASP A CA 1
ATOM 595 C C . ASP A 1 79 ? 12.253 0.946 -5.131 1.00 86.94 79 ASP A C 1
ATOM 597 O O . ASP A 1 79 ? 12.091 0.510 -6.281 1.00 86.94 79 ASP A O 1
ATOM 601 N N . GLY A 1 80 ? 12.900 2.085 -4.883 1.00 83.12 80 GLY A N 1
ATOM 602 C CA . GLY A 1 80 ? 13.425 2.986 -5.912 1.00 83.12 80 GLY A CA 1
ATOM 603 C C . GLY A 1 80 ? 12.383 3.752 -6.746 1.00 83.12 80 GLY A C 1
ATOM 604 O O . GLY A 1 80 ? 12.777 4.453 -7.673 1.00 83.12 80 GLY A O 1
ATOM 605 N N . LEU A 1 81 ? 11.074 3.630 -6.479 1.00 86.00 81 LEU A N 1
ATOM 606 C CA . LEU A 1 81 ? 10.054 4.487 -7.095 1.00 86.00 81 LEU A CA 1
ATOM 607 C C . LEU A 1 81 ? 9.892 5.773 -6.282 1.00 86.00 81 LEU A C 1
ATOM 609 O O . LEU A 1 81 ? 9.458 5.753 -5.128 1.00 86.00 81 LEU A O 1
ATOM 613 N N . GLU A 1 82 ? 10.183 6.903 -6.915 1.00 84.75 82 GLU A N 1
ATOM 614 C CA . GLU A 1 82 ? 9.976 8.219 -6.325 1.00 84.75 82 GLU A CA 1
ATOM 615 C C . GLU A 1 82 ? 8.701 8.869 -6.866 1.00 84.75 82 GLU A C 1
ATOM 617 O O . GLU A 1 82 ? 8.406 8.820 -8.057 1.00 84.75 82 GLU A O 1
ATOM 622 N N . ILE A 1 83 ? 7.947 9.490 -5.962 1.00 87.62 83 ILE A N 1
ATOM 623 C CA . ILE A 1 83 ? 6.823 10.378 -6.271 1.00 87.62 83 ILE A CA 1
ATOM 624 C C . ILE A 1 83 ? 7.118 11.741 -5.659 1.00 87.62 83 ILE A C 1
ATOM 626 O O . ILE A 1 83 ? 7.803 11.822 -4.626 1.00 87.62 83 ILE A O 1
ATOM 630 N N . ALA A 1 84 ? 6.594 12.799 -6.272 1.00 88.75 84 ALA A N 1
ATOM 631 C CA . ALA A 1 84 ? 6.900 14.156 -5.848 1.00 88.75 84 ALA A CA 1
ATOM 632 C C . ALA A 1 84 ? 6.419 14.401 -4.400 1.00 88.75 84 ALA A C 1
ATOM 634 O O . ALA A 1 84 ? 5.369 13.879 -4.010 1.00 88.75 84 ALA A O 1
ATOM 635 N N . PRO A 1 85 ? 7.112 15.226 -3.590 1.00 90.00 85 PRO A N 1
ATOM 636 C CA . PRO A 1 85 ? 6.693 15.516 -2.213 1.00 90.00 85 PRO A CA 1
ATOM 637 C C . PRO A 1 85 ? 5.240 16.003 -2.099 1.00 90.00 85 PRO A C 1
ATOM 639 O O . PRO A 1 85 ? 4.507 15.575 -1.209 1.00 90.00 85 PRO A O 1
ATOM 642 N N . ASN A 1 86 ? 4.789 16.821 -3.056 1.00 91.81 86 ASN A N 1
ATOM 643 C CA . ASN A 1 86 ? 3.405 17.297 -3.112 1.00 91.81 86 ASN A CA 1
ATOM 644 C C . ASN A 1 86 ? 2.401 16.157 -3.350 1.00 91.81 86 ASN A C 1
ATOM 646 O O . ASN A 1 86 ? 1.313 16.166 -2.780 1.00 91.81 86 ASN A O 1
ATOM 650 N N . GLU A 1 87 ? 2.748 15.156 -4.162 1.00 92.00 87 GLU A N 1
ATOM 651 C CA . GLU A 1 87 ? 1.899 13.980 -4.385 1.00 92.00 87 GLU A CA 1
ATOM 652 C C . GLU A 1 87 ? 1.853 13.089 -3.143 1.00 92.00 87 GLU A C 1
ATOM 654 O O . GLU A 1 87 ? 0.774 12.633 -2.769 1.00 92.00 87 GLU A O 1
ATOM 659 N N . ARG A 1 88 ? 2.990 12.912 -2.450 1.00 92.56 88 ARG A N 1
ATOM 660 C CA . ARG A 1 88 ? 3.038 12.206 -1.157 1.00 92.56 88 ARG A CA 1
ATOM 661 C C . ARG A 1 88 ? 2.072 12.832 -0.164 1.00 92.56 88 ARG A C 1
ATOM 663 O O . ARG A 1 88 ? 1.261 12.121 0.423 1.00 92.56 88 ARG A O 1
ATOM 670 N N . LEU A 1 89 ? 2.130 14.157 -0.019 1.00 94.38 89 LEU A N 1
ATOM 671 C CA . LEU A 1 89 ? 1.251 14.888 0.887 1.00 94.38 89 LEU A CA 1
ATOM 672 C C . LEU A 1 89 ? -0.218 14.653 0.522 1.00 94.38 89 LEU A C 1
ATOM 674 O O . LEU A 1 89 ? -0.998 14.226 1.371 1.00 94.38 89 LEU A O 1
ATOM 678 N N . ARG A 1 90 ? -0.586 14.825 -0.751 1.00 94.69 90 ARG A N 1
ATOM 679 C CA . ARG A 1 90 ? -1.958 14.590 -1.229 1.00 94.69 90 ARG A CA 1
ATOM 680 C C . ARG A 1 90 ? -2.441 13.167 -0.935 1.00 94.69 90 ARG A C 1
ATOM 682 O O . ARG A 1 90 ? -3.538 13.002 -0.405 1.00 94.69 90 ARG A O 1
ATOM 689 N N . LEU A 1 91 ? -1.618 12.150 -1.181 1.00 95.38 91 LEU A N 1
ATOM 690 C CA . LEU A 1 91 ? -1.974 10.757 -0.888 1.00 95.38 91 LEU A CA 1
ATOM 691 C C . LEU A 1 91 ? -2.202 10.536 0.612 1.00 95.38 91 LEU A C 1
ATOM 693 O O . LEU A 1 91 ? -3.159 9.868 0.999 1.00 95.38 91 LEU A O 1
ATOM 697 N N . THR A 1 92 ? -1.392 11.156 1.473 1.00 94.50 92 THR A N 1
ATOM 698 C CA . THR A 1 92 ? -1.627 11.091 2.924 1.00 94.50 92 THR A CA 1
ATOM 699 C C . THR A 1 92 ? -2.896 11.825 3.364 1.00 94.50 92 THR A C 1
ATOM 701 O O . THR A 1 92 ? -3.553 11.363 4.296 1.00 94.50 92 THR A O 1
ATOM 704 N N . THR A 1 93 ? -3.302 12.908 2.683 1.00 94.88 93 THR A N 1
ATOM 705 C CA . THR A 1 93 ? -4.548 13.628 3.024 1.00 94.88 93 THR A CA 1
ATOM 706 C C . THR A 1 93 ? -5.812 12.811 2.776 1.00 94.88 93 THR A C 1
ATOM 708 O O . THR A 1 93 ? -6.781 12.977 3.509 1.00 94.88 93 THR A O 1
ATOM 711 N N . VAL A 1 94 ? -5.784 11.877 1.819 1.00 94.50 94 VAL A N 1
ATOM 712 C CA . VAL A 1 94 ? -6.880 10.912 1.594 1.00 94.50 94 VAL A CA 1
ATOM 713 C C . VAL A 1 94 ? -6.714 9.635 2.426 1.00 94.50 94 VAL A C 1
ATOM 715 O O . VAL A 1 94 ? -7.282 8.585 2.139 1.00 94.50 94 VAL A O 1
ATOM 718 N N . GLY A 1 95 ? -5.898 9.705 3.479 1.00 92.56 95 GLY A N 1
ATOM 719 C CA . GLY A 1 95 ? -5.805 8.670 4.494 1.00 92.56 95 GLY A CA 1
ATOM 720 C C . GLY A 1 95 ? -4.905 7.487 4.151 1.00 92.56 95 GLY A C 1
ATOM 721 O O . GLY A 1 95 ? -4.959 6.507 4.899 1.00 92.56 95 GLY A O 1
ATOM 722 N N . TRP A 1 96 ? -4.091 7.548 3.089 1.00 95.50 96 TRP A N 1
ATOM 723 C CA . TRP A 1 96 ? -3.067 6.531 2.838 1.00 95.50 96 TRP A CA 1
ATOM 724 C C . TRP A 1 96 ? -1.899 6.650 3.814 1.00 95.50 96 TRP A C 1
ATOM 726 O O . TRP A 1 96 ? -1.372 7.733 4.075 1.00 95.50 96 TRP A O 1
ATOM 736 N N . ARG A 1 97 ? -1.424 5.502 4.292 1.00 94.94 97 ARG A N 1
ATOM 737 C CA . ARG A 1 97 ? -0.116 5.355 4.929 1.00 94.94 97 ARG A CA 1
ATOM 738 C C . ARG A 1 97 ? 0.870 4.852 3.890 1.00 94.94 97 ARG A C 1
ATOM 740 O O . ARG A 1 97 ? 0.725 3.746 3.373 1.00 94.94 97 ARG A O 1
ATOM 747 N N . LEU A 1 98 ? 1.843 5.693 3.562 1.00 94.38 98 LEU A N 1
ATOM 748 C CA . LEU A 1 98 ? 2.836 5.372 2.547 1.00 94.38 98 LEU A CA 1
ATOM 749 C C . LEU A 1 98 ? 3.864 4.393 3.106 1.00 94.38 98 LEU A C 1
ATOM 751 O O . LEU A 1 98 ? 4.373 4.580 4.209 1.00 94.38 98 LEU A O 1
ATOM 755 N N . GLY A 1 99 ? 4.185 3.380 2.318 1.00 93.69 99 GLY A N 1
ATOM 756 C CA . GLY A 1 99 ? 5.260 2.445 2.595 1.00 93.69 99 GLY A CA 1
ATOM 757 C C . GLY A 1 99 ? 6.017 2.067 1.334 1.00 93.69 99 GLY A C 1
ATOM 758 O O . GLY A 1 99 ? 5.706 2.532 0.240 1.00 93.69 99 GLY A O 1
ATOM 759 N N . THR A 1 100 ? 6.989 1.184 1.493 1.00 92.62 100 THR A N 1
ATOM 760 C CA . THR A 1 100 ? 7.829 0.661 0.426 1.00 92.62 100 THR A CA 1
ATOM 761 C C . THR A 1 100 ? 7.643 -0.848 0.328 1.00 92.62 100 THR A C 1
ATOM 763 O O . THR A 1 100 ? 7.839 -1.573 1.306 1.00 92.62 100 THR A O 1
ATOM 766 N N . ALA A 1 101 ? 7.277 -1.327 -0.857 1.00 91.06 101 ALA A N 1
ATOM 767 C CA . ALA A 1 101 ? 7.344 -2.729 -1.235 1.00 91.06 101 ALA A CA 1
ATOM 768 C C . ALA A 1 101 ? 8.722 -3.027 -1.854 1.00 91.06 101 ALA A C 1
ATOM 770 O O . ALA A 1 101 ? 9.202 -2.233 -2.662 1.00 91.06 101 ALA A O 1
ATOM 771 N N . PRO A 1 102 ? 9.360 -4.162 -1.536 1.00 87.44 102 PRO A N 1
ATOM 772 C CA . PRO A 1 102 ? 10.640 -4.538 -2.117 1.00 87.44 102 PRO A CA 1
ATOM 773 C C . PRO A 1 102 ? 10.545 -4.699 -3.641 1.00 87.44 102 PRO A C 1
ATOM 775 O O . PRO A 1 102 ? 9.533 -5.152 -4.187 1.00 87.44 102 PRO A O 1
ATOM 778 N N . ASP A 1 103 ? 11.636 -4.379 -4.337 1.00 79.06 103 ASP A N 1
ATOM 779 C CA . ASP A 1 103 ? 11.820 -4.776 -5.733 1.00 79.06 103 ASP A CA 1
ATOM 780 C C . ASP A 1 103 ? 12.131 -6.278 -5.781 1.00 79.06 103 ASP A C 1
ATOM 782 O O . ASP A 1 103 ? 13.261 -6.715 -5.538 1.00 79.06 103 ASP A O 1
ATOM 786 N N . ILE A 1 104 ? 11.110 -7.097 -6.051 1.00 75.44 104 ILE A N 1
ATOM 787 C CA . ILE A 1 104 ? 11.278 -8.548 -6.162 1.00 75.44 104 ILE A CA 1
ATOM 788 C C . ILE A 1 104 ? 12.027 -8.860 -7.461 1.00 75.44 104 ILE A C 1
ATOM 790 O O . ILE A 1 104 ? 11.443 -9.075 -8.526 1.00 75.44 104 ILE A O 1
ATOM 794 N N . ARG A 1 105 ? 13.357 -8.911 -7.363 1.00 67.69 105 ARG A N 1
ATOM 795 C CA . ARG A 1 105 ? 14.230 -9.295 -8.471 1.00 67.69 105 ARG A CA 1
ATOM 796 C C . ARG A 1 105 ? 14.187 -10.799 -8.681 1.00 67.69 105 ARG A C 1
ATOM 798 O O . ARG A 1 105 ? 14.726 -11.580 -7.898 1.00 67.69 105 ARG A O 1
ATOM 805 N N . LEU A 1 106 ? 13.578 -11.211 -9.782 1.00 66.06 106 LEU A N 1
ATOM 806 C CA . LEU A 1 106 ? 13.589 -12.607 -10.195 1.00 66.06 106 LEU A CA 1
ATOM 807 C C . LEU A 1 106 ? 14.961 -12.999 -10.743 1.00 66.06 106 LEU A C 1
ATOM 809 O O . LEU A 1 106 ? 15.602 -12.242 -11.476 1.00 66.06 106 LEU A O 1
ATOM 813 N N . LYS A 1 107 ? 15.402 -14.223 -10.427 1.00 65.62 107 LYS A N 1
ATOM 814 C CA . LYS A 1 107 ? 16.566 -14.836 -11.085 1.00 65.62 107 LYS A CA 1
ATOM 815 C C . LYS A 1 107 ? 16.325 -14.847 -12.595 1.00 65.62 107 LYS A C 1
ATOM 817 O O . LYS A 1 107 ? 15.204 -15.100 -13.016 1.00 65.62 107 LYS A O 1
ATOM 822 N N . ARG A 1 108 ? 17.362 -14.642 -13.419 1.00 66.06 108 ARG A N 1
ATOM 823 C CA . ARG A 1 108 ? 17.230 -14.507 -14.890 1.00 66.06 108 ARG A CA 1
ATOM 824 C C . ARG A 1 108 ? 16.377 -15.593 -15.568 1.00 66.06 108 ARG A C 1
ATOM 826 O O . ARG A 1 108 ? 15.663 -15.276 -16.506 1.00 66.06 108 ARG A O 1
ATOM 833 N N . HIS A 1 109 ? 16.417 -16.838 -15.090 1.00 67.50 109 HIS A N 1
ATOM 834 C CA . HIS A 1 109 ? 15.611 -17.945 -15.632 1.00 67.50 109 HIS A CA 1
ATOM 835 C C . HIS A 1 109 ? 14.140 -17.944 -15.170 1.00 67.50 109 HIS A C 1
ATOM 837 O O . HIS A 1 109 ? 13.310 -18.595 -15.794 1.00 67.50 109 HIS A O 1
ATOM 843 N N . LEU A 1 110 ? 13.826 -17.232 -14.083 1.00 64.06 110 LEU A N 1
ATOM 844 C CA . LEU A 1 110 ? 12.475 -17.006 -13.560 1.00 64.06 110 LEU A CA 1
ATOM 845 C C . LEU A 1 110 ? 11.892 -15.671 -14.018 1.00 64.06 110 LEU A C 1
ATOM 847 O O . LEU A 1 110 ? 10.690 -15.474 -13.864 1.00 64.06 110 LEU A O 1
ATOM 851 N N . VAL A 1 111 ? 12.717 -14.755 -14.551 1.00 63.56 111 VAL A N 1
ATOM 852 C CA . VAL A 1 111 ? 12.226 -13.534 -15.197 1.00 63.56 111 VAL A CA 1
ATOM 853 C C . VAL A 1 111 ? 11.253 -13.991 -16.279 1.00 63.56 111 VAL A C 1
ATOM 855 O O . VAL A 1 111 ? 11.667 -14.695 -17.205 1.00 63.56 111 VAL A O 1
ATOM 858 N N . PRO A 1 112 ? 9.959 -13.651 -16.165 1.00 58.78 112 PRO A N 1
ATOM 859 C CA . PRO A 1 112 ? 8.991 -14.104 -17.131 1.00 58.78 112 PRO A CA 1
ATOM 860 C C . PRO A 1 112 ? 9.451 -13.656 -18.507 1.00 58.78 112 PRO A C 1
ATOM 862 O O . PRO A 1 112 ? 9.824 -12.497 -18.699 1.00 58.78 112 PRO A O 1
ATOM 865 N N . ARG A 1 113 ? 9.339 -14.554 -19.490 1.00 59.81 113 ARG A N 1
ATOM 866 C CA . ARG A 1 113 ? 9.537 -14.207 -20.907 1.00 59.81 113 ARG A CA 1
ATOM 867 C C . ARG A 1 113 ? 8.685 -13.005 -21.338 1.00 59.81 113 ARG A C 1
ATOM 869 O O . ARG A 1 113 ? 8.975 -12.383 -22.353 1.00 59.81 113 ARG A O 1
ATOM 876 N N . PHE A 1 114 ? 7.655 -12.664 -20.559 1.00 56.88 114 PHE A N 1
ATOM 877 C CA . PHE A 1 114 ? 6.801 -11.504 -20.749 1.00 56.88 114 PHE A CA 1
ATOM 878 C C . PHE A 1 114 ? 7.131 -10.387 -19.738 1.00 56.88 114 PHE A C 1
ATOM 880 O O . PHE A 1 114 ? 6.707 -10.464 -18.581 1.00 56.88 114 PHE A O 1
ATOM 887 N N . PRO A 1 115 ? 7.771 -9.289 -20.185 1.00 58.84 115 PRO A N 1
ATOM 888 C CA . PRO A 1 115 ? 8.048 -8.103 -19.366 1.00 58.84 115 PRO A CA 1
ATOM 889 C C . PRO A 1 115 ? 6.819 -7.504 -18.663 1.00 58.84 115 PRO A C 1
ATOM 891 O O . PRO A 1 115 ? 6.965 -6.807 -17.663 1.00 58.84 115 PRO A O 1
ATOM 894 N N . ARG A 1 116 ? 5.604 -7.806 -19.151 1.00 56.44 116 ARG A N 1
ATOM 895 C CA . ARG A 1 116 ? 4.331 -7.345 -18.572 1.00 56.44 116 ARG A CA 1
ATOM 896 C C . ARG A 1 116 ? 4.106 -7.786 -17.123 1.00 56.44 116 ARG A C 1
ATOM 898 O O . ARG A 1 116 ? 3.387 -7.115 -16.400 1.00 56.44 116 ARG A O 1
ATOM 905 N N . PHE A 1 117 ? 4.724 -8.885 -16.691 1.00 62.50 117 PHE A N 1
ATOM 906 C CA . PHE A 1 117 ? 4.558 -9.390 -15.326 1.00 62.50 117 PHE A CA 1
ATOM 907 C C . PHE A 1 117 ? 5.550 -8.781 -14.331 1.00 62.50 117 PHE A C 1
ATOM 909 O O . PHE A 1 117 ? 5.468 -9.085 -13.147 1.00 62.50 117 PHE A O 1
ATOM 916 N N . ARG A 1 118 ? 6.465 -7.900 -14.766 1.00 63.00 118 ARG A N 1
ATOM 917 C CA . ARG A 1 118 ? 7.436 -7.248 -13.870 1.00 63.00 118 ARG A CA 1
ATOM 918 C C . ARG A 1 118 ? 6.743 -6.517 -12.712 1.00 63.00 118 ARG A C 1
ATOM 920 O O . ARG A 1 118 ? 7.167 -6.658 -11.572 1.00 63.00 118 ARG A O 1
ATOM 927 N N . ASN A 1 119 ? 5.634 -5.832 -12.991 1.00 62.34 119 ASN A N 1
ATOM 928 C CA . ASN A 1 119 ? 4.839 -5.133 -11.974 1.00 62.34 119 ASN A CA 1
ATOM 929 C C . ASN A 1 119 ? 4.043 -6.087 -11.070 1.00 62.34 119 ASN A C 1
ATOM 931 O O . ASN A 1 119 ? 3.780 -5.771 -9.912 1.00 62.34 119 ASN A O 1
ATOM 935 N N . THR A 1 120 ? 3.684 -7.273 -11.570 1.00 65.06 120 THR A N 1
ATOM 936 C CA . THR A 1 120 ? 2.923 -8.278 -10.817 1.00 65.06 120 THR A CA 1
ATOM 937 C C . THR A 1 120 ? 3.695 -8.772 -9.594 1.00 65.06 120 THR A C 1
ATOM 939 O O . THR A 1 120 ? 3.091 -8.992 -8.550 1.00 65.06 120 THR A O 1
ATOM 942 N N . PHE A 1 121 ? 5.025 -8.883 -9.670 1.00 71.75 121 PHE A N 1
ATOM 943 C CA . PHE A 1 121 ? 5.815 -9.362 -8.531 1.00 71.75 121 PHE A CA 1
ATOM 944 C C . PHE A 1 121 ? 5.884 -8.349 -7.391 1.00 71.75 121 PHE A C 1
ATOM 946 O O . PHE A 1 121 ? 5.793 -8.747 -6.237 1.00 71.75 121 PHE A O 1
ATOM 953 N N . CYS A 1 122 ? 5.936 -7.046 -7.674 1.00 76.62 122 CYS A N 1
ATOM 954 C CA . CYS A 1 122 ? 5.881 -6.037 -6.611 1.00 76.62 122 CYS A CA 1
ATOM 955 C C . CYS A 1 122 ? 4.556 -6.089 -5.839 1.00 76.62 122 CYS A C 1
ATOM 957 O O . CYS A 1 122 ? 4.557 -5.924 -4.622 1.00 76.62 122 CYS A O 1
ATOM 959 N N . LYS A 1 123 ? 3.439 -6.397 -6.516 1.00 85.81 123 LYS A N 1
ATOM 960 C CA . LYS A 1 123 ? 2.143 -6.607 -5.854 1.00 85.81 123 LYS A CA 1
ATOM 961 C C . LYS A 1 123 ? 2.141 -7.825 -4.923 1.00 85.81 123 LYS A C 1
ATOM 963 O O . LYS A 1 123 ? 1.466 -7.786 -3.904 1.00 85.81 123 LYS A O 1
ATOM 968 N N . LEU A 1 124 ? 2.926 -8.872 -5.199 1.00 86.44 124 LEU A N 1
ATOM 969 C CA . LEU A 1 124 ? 3.027 -10.048 -4.316 1.00 86.44 124 LEU A CA 1
ATOM 970 C C . LEU A 1 124 ? 3.675 -9.734 -2.964 1.00 86.44 124 LEU A C 1
ATOM 972 O O . LEU A 1 124 ? 3.448 -10.461 -1.999 1.00 86.44 124 LEU A O 1
ATOM 976 N N . ALA A 1 125 ? 4.431 -8.638 -2.856 1.00 86.31 125 ALA A N 1
ATOM 977 C CA . ALA A 1 125 ? 5.052 -8.251 -1.596 1.00 86.31 125 ALA A CA 1
ATOM 978 C C . ALA A 1 125 ? 4.042 -7.971 -0.471 1.00 86.31 125 ALA A C 1
ATOM 980 O O . ALA A 1 125 ? 4.422 -8.011 0.697 1.00 86.31 125 ALA A O 1
ATOM 981 N N . VAL A 1 126 ? 2.756 -7.763 -0.782 1.00 91.19 126 VAL A N 1
ATOM 982 C CA . VAL A 1 126 ? 1.701 -7.656 0.241 1.00 91.19 126 VAL A CA 1
ATOM 983 C C . VAL A 1 126 ? 1.603 -8.895 1.131 1.00 91.19 126 VAL A C 1
ATOM 985 O O . VAL A 1 126 ? 1.160 -8.785 2.266 1.00 91.19 126 VAL A O 1
ATOM 988 N N . GLN A 1 127 ? 2.086 -10.057 0.674 1.00 90.75 127 GLN A N 1
ATOM 989 C CA . GLN A 1 127 ? 2.206 -11.261 1.503 1.00 90.75 127 GLN A CA 1
ATOM 990 C C . GLN A 1 127 ? 3.161 -11.077 2.695 1.00 90.75 127 GLN A C 1
ATOM 992 O O . GLN A 1 127 ? 3.080 -11.819 3.668 1.00 90.75 127 GLN A O 1
ATOM 997 N N . GLY A 1 128 ? 4.060 -10.090 2.638 1.00 91.69 128 GLY A N 1
ATOM 998 C CA . GLY A 1 128 ? 4.958 -9.731 3.732 1.00 91.69 128 GLY A CA 1
ATOM 999 C C . GLY A 1 128 ? 4.316 -8.909 4.850 1.00 91.69 128 GLY A C 1
ATOM 1000 O O . GLY A 1 128 ? 4.969 -8.675 5.865 1.00 91.69 128 GLY A O 1
ATOM 1001 N N . LE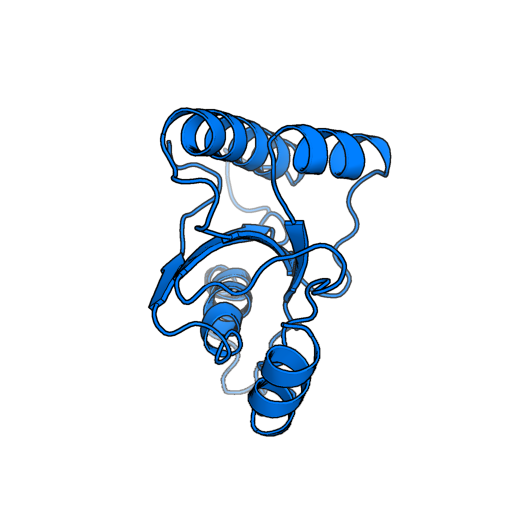U A 1 129 ? 3.055 -8.491 4.696 1.00 94.12 129 LEU A N 1
ATOM 1002 C CA . LEU A 1 129 ? 2.264 -7.785 5.711 1.00 94.12 129 LEU A CA 1
ATOM 1003 C C . LEU A 1 129 ? 1.678 -8.766 6.743 1.00 94.12 129 LEU A C 1
ATOM 1005 O O . LEU A 1 129 ? 0.481 -8.776 7.027 1.00 94.12 129 LEU A O 1
ATOM 1009 N N . VAL A 1 130 ? 2.539 -9.625 7.283 1.00 94.50 130 VAL A N 1
ATOM 1010 C CA . VAL A 1 130 ? 2.174 -10.746 8.165 1.00 94.50 130 VAL A CA 1
ATOM 1011 C C . VAL A 1 130 ? 1.715 -10.302 9.552 1.00 94.50 130 VAL A C 1
ATOM 1013 O O . VAL A 1 130 ? 1.196 -11.102 10.324 1.00 94.50 130 VAL A O 1
ATOM 1016 N N . GLU A 1 131 ? 1.904 -9.027 9.892 1.00 94.50 131 GLU A N 1
ATOM 1017 C CA . GLU A 1 131 ? 1.315 -8.441 11.087 1.00 94.50 131 GLU A CA 1
ATOM 1018 C C . GLU A 1 131 ? -0.211 -8.324 11.005 1.00 94.50 131 GLU A C 1
ATOM 1020 O O . GLU A 1 131 ? -0.822 -8.139 12.051 1.00 94.50 131 GLU A O 1
ATOM 1025 N N . TYR A 1 132 ? -0.828 -8.423 9.823 1.00 95.44 132 TYR A N 1
ATOM 1026 C CA . TYR A 1 132 ? -2.281 -8.397 9.649 1.00 95.44 132 TYR A CA 1
ATOM 1027 C C . TYR A 1 132 ? -2.822 -9.817 9.492 1.00 95.44 132 TYR A C 1
ATOM 1029 O O . TYR A 1 132 ? -2.226 -10.652 8.818 1.00 95.44 132 TYR A O 1
ATOM 1037 N N . ALA A 1 133 ? -3.995 -10.083 10.064 1.00 95.06 133 ALA A N 1
ATOM 1038 C CA . ALA A 1 133 ? -4.691 -11.345 9.846 1.00 95.06 133 ALA A CA 1
ATOM 1039 C C . ALA A 1 133 ? -5.281 -11.427 8.429 1.00 95.06 133 ALA A C 1
ATOM 1041 O O . ALA A 1 133 ? -5.410 -12.518 7.874 1.00 95.06 133 ALA A O 1
ATOM 1042 N N . ARG A 1 134 ? -5.681 -10.282 7.853 1.00 96.06 134 ARG A N 1
ATOM 1043 C CA . ARG A 1 134 ? -6.283 -10.194 6.514 1.00 96.06 134 ARG A CA 1
ATOM 1044 C C . ARG A 1 134 ? -5.790 -8.959 5.769 1.00 96.06 134 ARG A C 1
ATOM 1046 O O . ARG A 1 134 ? -5.727 -7.867 6.329 1.00 96.06 134 ARG A O 1
ATOM 1053 N N . VAL A 1 135 ? -5.504 -9.127 4.483 1.00 96.25 135 VAL A N 1
ATOM 1054 C CA . VAL A 1 135 ? -5.097 -8.040 3.589 1.00 96.25 135 VAL A CA 1
ATOM 1055 C C . VAL A 1 135 ? -5.950 -8.091 2.329 1.00 96.25 135 VAL A C 1
ATOM 1057 O O . VAL A 1 135 ? -6.016 -9.128 1.672 1.00 96.25 135 VAL A O 1
ATOM 1060 N N . LEU A 1 136 ? -6.585 -6.971 1.989 1.00 95.44 136 LEU A N 1
ATOM 1061 C CA . LEU A 1 136 ? -7.252 -6.772 0.707 1.00 95.44 136 LEU A CA 1
ATOM 1062 C C . LEU A 1 136 ? -6.331 -5.956 -0.202 1.00 95.44 136 LEU A C 1
ATOM 1064 O O . LEU A 1 136 ? -6.082 -4.783 0.065 1.00 95.44 136 LEU A O 1
ATOM 1068 N N . LEU A 1 137 ? -5.832 -6.573 -1.271 1.00 94.69 137 LEU A N 1
ATOM 1069 C CA . LEU A 1 137 ? -5.107 -5.869 -2.325 1.00 94.69 137 LEU A CA 1
ATOM 1070 C C . LEU A 1 137 ? -6.113 -5.291 -3.327 1.00 94.69 137 LEU A C 1
ATOM 1072 O O . LEU A 1 137 ? -6.884 -6.043 -3.920 1.00 94.69 137 LEU A O 1
ATOM 1076 N N . MET A 1 138 ? -6.079 -3.976 -3.523 1.00 93.56 138 MET A N 1
ATOM 1077 C CA . MET A 1 138 ? -6.869 -3.260 -4.522 1.00 93.56 138 MET A CA 1
ATOM 1078 C C . MET A 1 138 ? -5.939 -2.579 -5.519 1.00 93.56 138 MET A C 1
ATOM 1080 O O . MET A 1 138 ? -4.927 -1.981 -5.141 1.00 93.56 138 MET A O 1
ATOM 1084 N N . ASP A 1 139 ? -6.287 -2.657 -6.799 1.00 87.94 139 ASP A N 1
ATOM 1085 C CA . ASP A 1 139 ? -5.563 -1.912 -7.818 1.00 87.94 139 ASP A CA 1
ATOM 1086 C C . ASP A 1 139 ? -5.941 -0.430 -7.746 1.00 87.94 139 ASP A C 1
ATOM 1088 O O . ASP A 1 139 ? -7.070 -0.069 -7.415 1.00 87.94 139 ASP A O 1
ATOM 1092 N N . ALA A 1 140 ? -4.976 0.452 -8.011 1.00 84.12 140 ALA A N 1
ATOM 1093 C CA . ALA A 1 140 ? -5.172 1.891 -7.845 1.00 84.12 140 ALA A CA 1
ATOM 1094 C C . ALA A 1 140 ? -6.209 2.481 -8.820 1.00 84.12 140 ALA A C 1
ATOM 1096 O O . ALA A 1 140 ? -6.650 3.601 -8.618 1.00 84.12 140 ALA A O 1
ATOM 1097 N N . ASP A 1 141 ? -6.588 1.754 -9.867 1.00 81.06 141 ASP A N 1
ATOM 1098 C CA . ASP A 1 141 ? -7.611 2.113 -10.852 1.00 81.06 141 ASP A CA 1
ATOM 1099 C C . ASP A 1 141 ? -9.005 1.534 -10.531 1.00 81.06 141 ASP A C 1
ATOM 1101 O O . ASP A 1 141 ? -9.917 1.631 -11.352 1.00 81.06 141 ASP A O 1
ATOM 1105 N N . THR A 1 142 ? -9.192 0.971 -9.333 1.00 80.06 142 THR A N 1
ATOM 1106 C CA . THR A 1 142 ? -10.498 0.527 -8.815 1.00 80.06 142 THR A CA 1
ATOM 1107 C C . THR A 1 142 ? -11.175 1.613 -7.971 1.00 80.06 142 THR A C 1
ATOM 1109 O O . THR A 1 142 ? -10.501 2.515 -7.463 1.00 80.06 142 THR A O 1
ATOM 1112 N N . ILE A 1 143 ? -12.507 1.545 -7.821 1.00 69.81 143 ILE A N 1
ATOM 1113 C CA . ILE A 1 143 ? -13.296 2.456 -6.971 1.00 69.81 143 ILE A CA 1
ATOM 1114 C C . ILE A 1 143 ? -14.338 1.716 -6.139 1.00 69.81 143 ILE A C 1
ATOM 1116 O O . ILE A 1 143 ? -14.888 0.716 -6.656 1.00 69.81 143 ILE A O 1
#

pLDDT: mean 84.34, std 13.68, range [40.5, 96.5]

Foldseek 3Di:
DVVLQVVLLVPPDPLLRKFFDPPPADQAQAEEEEEQDQFPPDDDDGCHSVNLLVLLLVVLQVCLVPPDPRYQYEYEYEPPDDDDPVSVVSSVVSPYGYIYQYQNDDDPVRCPPDPVCSVVSSLVSVVSSRSHNYYHYDYSNDD

Nearest PDB structures (foldseek):
  6pmu-assembly1_B  TM=5.175E-01  e=6.217E-03  Tetranychus urticae
  4nte-assembly1_B  TM=5.764E-01  e=1.187E-01  Chromobacterium violaceum
  4lc9-assembly1_A  TM=3.930E-01  e=5.027E-01  Rattus norvegicus
  3d40-assembly1_A-2  TM=3.331E-01  e=1.656E+00  unclassified
  4o3f-assembly1_A  TM=3.368E-01  e=3.517E+00  Mus musculus